Protein AF-A0A7F8PYE7-F1 (afdb_monomer)

Foldseek 3Di:
DLVVLVVDDLVNVVVVCVVQVPDVVSVLVVLLVVLVVLLVPLVDPPDDLVVLVVVVVSLVSVVVVLVSVVVVCVVPAPDPVRHPVVSVVSSVVSVVSSCPRPSNPLVPPDPVVSVVVVVD

pLDDT: mean 85.25, std 8.21, range [57.97, 96.75]

Structure (mmCIF, N/CA/C/O backbone):
data_AF-A0A7F8PYE7-F1
#
_entry.id   AF-A0A7F8PYE7-F1
#
loop_
_atom_site.group_PDB
_atom_site.id
_atom_site.type_symbol
_atom_site.label_atom_id
_atom_site.label_alt_id
_atom_site.label_comp_id
_atom_site.label_asym_id
_atom_site.label_entity_id
_atom_site.label_seq_id
_atom_site.pdbx_PDB_ins_code
_atom_site.Cartn_x
_atom_site.Cartn_y
_atom_site.Cartn_z
_atom_site.occupancy
_atom_site.B_iso_or_equiv
_atom_site.auth_seq_id
_atom_site.auth_comp_id
_atom_site.auth_asym_id
_atom_site.auth_atom_id
_atom_site.pdbx_PDB_model_num
ATOM 1 N N . MET A 1 1 ? -12.338 7.202 -6.443 1.00 57.97 1 MET A N 1
ATOM 2 C CA . MET A 1 1 ? -11.111 6.375 -6.380 1.00 57.97 1 MET A CA 1
ATOM 3 C C . MET A 1 1 ? -11.367 4.952 -5.882 1.00 57.97 1 MET A C 1
ATOM 5 O O . MET A 1 1 ? -11.207 4.023 -6.659 1.00 57.97 1 MET A O 1
ATOM 9 N N . THR A 1 2 ? -11.822 4.752 -4.637 1.00 60.84 2 THR A N 1
ATOM 10 C CA . THR A 1 2 ? -12.063 3.413 -4.051 1.00 60.84 2 THR A CA 1
ATOM 11 C C . THR A 1 2 ? -13.037 2.567 -4.873 1.00 60.84 2 THR A C 1
ATOM 13 O O . THR A 1 2 ? -12.825 1.373 -5.043 1.00 60.84 2 THR A O 1
ATOM 16 N N . ALA A 1 3 ? -14.069 3.197 -5.447 1.00 69.00 3 ALA A N 1
ATOM 17 C CA . ALA A 1 3 ? -15.007 2.536 -6.351 1.00 69.00 3 ALA A CA 1
ATOM 18 C C . ALA A 1 3 ? -14.334 2.003 -7.626 1.00 69.00 3 ALA A C 1
ATOM 20 O O . ALA A 1 3 ? -14.657 0.902 -8.041 1.00 69.00 3 ALA A O 1
ATOM 21 N N . ILE A 1 4 ? -13.376 2.737 -8.204 1.00 72.06 4 ILE A N 1
ATOM 22 C CA . ILE A 1 4 ? -12.639 2.310 -9.404 1.00 72.06 4 ILE A CA 1
ATOM 23 C C . ILE A 1 4 ? -11.698 1.159 -9.044 1.00 72.06 4 ILE A C 1
ATOM 25 O O . ILE A 1 4 ? -11.767 0.110 -9.667 1.00 72.06 4 ILE A O 1
ATOM 29 N N . LEU A 1 5 ? -10.902 1.299 -7.976 1.00 69.69 5 LEU A N 1
ATOM 30 C CA . LEU A 1 5 ? -10.003 0.238 -7.498 1.00 69.69 5 LEU A CA 1
ATOM 31 C C . LEU A 1 5 ? -10.745 -1.055 -7.149 1.00 69.69 5 LEU A C 1
ATOM 33 O O . LEU A 1 5 ? -10.227 -2.140 -7.375 1.00 69.69 5 LEU A O 1
ATOM 37 N N . ARG A 1 6 ? -11.974 -0.957 -6.628 1.00 72.56 6 ARG A N 1
ATOM 38 C CA . ARG A 1 6 ? -12.806 -2.132 -6.347 1.00 72.56 6 ARG A CA 1
ATOM 39 C C . ARG A 1 6 ? -13.207 -2.888 -7.617 1.00 72.56 6 ARG A C 1
ATOM 41 O O . ARG A 1 6 ? -13.393 -4.096 -7.544 1.00 72.56 6 ARG A O 1
ATOM 48 N N . GLN A 1 7 ? -13.360 -2.185 -8.737 1.00 76.00 7 GLN A N 1
ATOM 49 C CA . GLN A 1 7 ? -13.688 -2.774 -10.040 1.00 76.00 7 GLN A CA 1
ATOM 50 C C . GLN A 1 7 ? -12.439 -3.242 -10.801 1.00 76.00 7 GLN A C 1
ATOM 52 O O . GLN A 1 7 ? -12.563 -3.893 -11.834 1.00 76.00 7 GLN A O 1
ATOM 57 N N . MET A 1 8 ? -11.234 -2.919 -10.315 1.00 77.62 8 MET A N 1
ATOM 58 C CA . MET A 1 8 ? -10.000 -3.363 -10.951 1.00 77.62 8 MET A CA 1
ATOM 59 C C . MET A 1 8 ? -9.780 -4.855 -10.689 1.00 77.62 8 MET A C 1
ATOM 61 O O . MET A 1 8 ? -9.736 -5.331 -9.552 1.00 77.62 8 MET A O 1
ATOM 65 N N . GLU A 1 9 ? -9.593 -5.577 -11.783 1.00 75.62 9 GLU A N 1
ATOM 66 C CA . GLU A 1 9 ? -9.205 -6.986 -11.812 1.00 75.62 9 GLU A CA 1
ATOM 67 C C . GLU A 1 9 ? -7.805 -7.118 -12.399 1.00 75.62 9 GLU A C 1
ATOM 69 O O . GLU A 1 9 ? -7.283 -6.184 -13.005 1.00 75.62 9 GLU A O 1
ATOM 74 N N . ASP A 1 10 ? -7.194 -8.284 -12.241 1.00 74.69 10 ASP A N 1
ATOM 75 C CA . ASP A 1 10 ? -5.784 -8.508 -12.558 1.00 74.69 10 ASP A CA 1
ATOM 76 C C . ASP A 1 10 ? -5.467 -8.184 -14.034 1.00 74.69 10 ASP A C 1
ATOM 78 O O . ASP A 1 10 ? -4.439 -7.576 -14.346 1.00 74.69 10 ASP A O 1
ATOM 82 N N . TYR A 1 11 ? -6.402 -8.474 -14.948 1.00 78.25 11 TYR A N 1
ATOM 83 C CA . TYR A 1 11 ? -6.261 -8.127 -16.365 1.00 78.25 11 TYR A CA 1
ATOM 84 C C . TYR A 1 11 ? -6.285 -6.612 -16.623 1.00 78.25 11 TYR A C 1
ATOM 86 O O . TYR A 1 11 ? -5.618 -6.140 -17.546 1.00 78.25 11 TYR A O 1
ATOM 94 N N . HIS A 1 12 ? -7.015 -5.837 -15.815 1.00 80.31 12 HIS A N 1
ATOM 95 C CA . HIS A 1 12 ? -7.105 -4.386 -15.960 1.00 80.31 12 HIS A CA 1
ATOM 96 C C . HIS A 1 12 ? -5.761 -3.720 -15.664 1.00 80.31 12 HIS A C 1
ATOM 98 O O . HIS A 1 12 ? -5.352 -2.818 -16.393 1.00 80.31 12 HIS A O 1
ATOM 104 N N . TYR A 1 13 ? -5.037 -4.202 -14.648 1.00 72.62 13 TYR A N 1
ATOM 105 C CA . TYR A 1 13 ? -3.688 -3.721 -14.344 1.00 72.62 13 TYR A CA 1
ATOM 106 C C . TYR A 1 13 ? -2.732 -4.003 -15.505 1.00 72.62 13 TYR A C 1
ATOM 108 O O . TYR A 1 13 ? -2.055 -3.094 -15.984 1.00 72.62 13 TYR A O 1
ATOM 116 N N . ALA A 1 14 ? -2.730 -5.236 -16.021 1.00 75.31 14 ALA A N 1
ATOM 117 C CA . ALA A 1 14 ? -1.894 -5.615 -17.158 1.00 75.31 14 ALA A CA 1
ATOM 118 C C . ALA A 1 14 ? -2.201 -4.779 -18.415 1.00 75.31 14 ALA A C 1
ATOM 120 O O . ALA A 1 14 ? -1.282 -4.318 -19.097 1.00 75.31 14 ALA A O 1
ATOM 121 N N . HIS A 1 15 ? -3.486 -4.552 -18.704 1.00 80.62 15 HIS A N 1
ATOM 122 C CA . HIS A 1 15 ? -3.931 -3.767 -19.852 1.00 80.62 15 HIS A CA 1
ATOM 123 C C . HIS A 1 15 ? -3.555 -2.286 -19.733 1.00 80.62 15 HIS A C 1
ATOM 125 O O . HIS A 1 15 ? -3.078 -1.698 -20.703 1.00 80.62 15 HIS A O 1
ATOM 131 N N . LEU A 1 16 ? -3.708 -1.694 -18.547 1.00 73.38 16 LEU A N 1
ATOM 132 C CA . LEU A 1 16 ? -3.359 -0.298 -18.295 1.00 73.38 16 LEU A CA 1
ATOM 133 C C . LEU A 1 16 ? -1.857 -0.063 -18.504 1.00 73.38 16 LEU A C 1
ATOM 135 O O . LEU A 1 16 ? -1.470 0.844 -19.235 1.00 73.38 16 LEU A O 1
ATOM 139 N N . ILE A 1 17 ? -1.009 -0.956 -17.987 1.00 73.50 17 ILE A N 1
ATOM 140 C CA . ILE A 1 17 ? 0.442 -0.863 -18.192 1.00 73.50 17 ILE A CA 1
ATOM 141 C C . ILE A 1 17 ? 0.812 -1.076 -19.662 1.00 73.50 17 ILE A C 1
ATOM 143 O O . ILE A 1 17 ? 1.699 -0.405 -20.171 1.00 73.50 17 ILE A O 1
ATOM 147 N N . LYS A 1 18 ? 0.146 -1.997 -20.367 1.00 77.75 18 LYS A N 1
ATOM 148 C CA . LYS A 1 18 ? 0.399 -2.218 -21.799 1.00 77.75 18 LYS A CA 1
ATOM 149 C C . LYS A 1 18 ? 0.004 -1.006 -22.650 1.00 77.75 18 LYS A C 1
ATOM 151 O O . LYS A 1 18 ? 0.639 -0.746 -23.666 1.00 77.75 18 LYS A O 1
ATOM 156 N N . THR A 1 19 ? -1.047 -0.293 -22.253 1.00 75.06 19 THR A N 1
ATOM 157 C CA . THR A 1 19 ? -1.616 0.821 -23.026 1.00 75.06 19 THR A CA 1
ATOM 158 C C . THR A 1 19 ? -0.862 2.127 -22.785 1.00 75.06 19 THR A C 1
ATO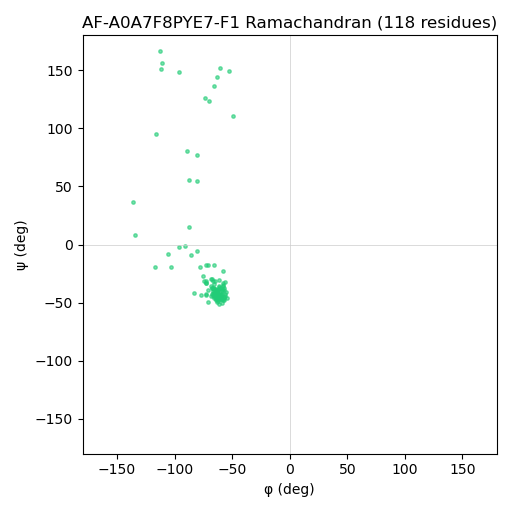M 160 O O . THR A 1 19 ? -0.588 2.854 -23.739 1.00 75.06 19 THR A O 1
ATOM 163 N N . PHE A 1 20 ? -0.491 2.405 -21.532 1.00 67.06 20 PHE A N 1
ATOM 164 C CA . PHE A 1 20 ? 0.159 3.658 -21.132 1.00 67.06 20 PHE A CA 1
ATOM 165 C C . PHE A 1 20 ? 1.671 3.529 -20.909 1.00 67.06 20 PHE A C 1
ATOM 167 O O . PHE A 1 20 ? 2.377 4.523 -20.984 1.00 67.06 20 PHE A O 1
ATOM 174 N N . GLY A 1 21 ? 2.195 2.321 -20.698 1.00 68.12 21 GLY A N 1
ATOM 175 C CA . GLY A 1 21 ? 3.619 2.060 -20.475 1.00 68.12 21 GLY A CA 1
ATOM 176 C C . GLY A 1 21 ? 4.410 1.849 -21.760 1.00 68.12 21 GLY A C 1
ATOM 177 O O . GLY A 1 21 ? 5.038 0.801 -21.922 1.00 68.12 21 GLY A O 1
ATOM 178 N N . LYS A 1 22 ? 4.355 2.809 -22.692 1.00 70.88 22 LYS A N 1
ATOM 179 C CA . LYS A 1 22 ? 5.196 2.766 -23.902 1.00 70.88 22 LYS A CA 1
ATOM 180 C C . LYS A 1 22 ? 6.665 2.976 -23.549 1.00 70.88 22 LYS A C 1
ATOM 182 O O . LYS A 1 22 ? 7.524 2.340 -24.158 1.00 70.88 22 LYS A O 1
ATOM 187 N N . MET A 1 23 ? 6.942 3.817 -22.553 1.00 79.81 23 MET A N 1
ATOM 188 C CA . MET A 1 23 ? 8.257 3.952 -21.938 1.00 79.81 23 MET A CA 1
ATOM 189 C C . MET A 1 23 ? 8.236 3.431 -20.498 1.00 79.81 23 MET A C 1
ATOM 191 O O . MET A 1 23 ? 7.214 3.460 -19.812 1.00 79.81 23 MET A O 1
ATOM 195 N N . ARG A 1 24 ? 9.389 2.943 -20.019 1.00 82.88 24 ARG A N 1
ATOM 196 C CA . ARG A 1 24 ? 9.558 2.505 -18.622 1.00 82.88 24 ARG A CA 1
ATOM 197 C C . ARG A 1 24 ? 9.226 3.638 -17.645 1.00 82.88 24 ARG A C 1
ATOM 199 O O . ARG A 1 24 ? 8.586 3.377 -16.633 1.00 82.88 24 ARG A O 1
ATOM 206 N N . THR A 1 25 ? 9.618 4.866 -17.985 1.00 85.31 25 THR A N 1
ATOM 207 C CA . THR A 1 25 ? 9.382 6.092 -17.208 1.00 85.31 25 THR A CA 1
ATOM 208 C C . THR A 1 25 ? 7.899 6.352 -16.971 1.00 85.31 25 THR A C 1
ATOM 210 O O . THR A 1 25 ? 7.514 6.585 -15.834 1.00 85.31 25 THR A O 1
ATOM 213 N N . ASP A 1 26 ? 7.049 6.170 -17.986 1.00 85.56 26 ASP A N 1
ATOM 214 C CA . ASP A 1 26 ? 5.599 6.388 -17.865 1.00 85.56 26 ASP A CA 1
ATOM 215 C C . ASP A 1 26 ? 4.976 5.470 -16.799 1.00 85.56 26 ASP A C 1
ATOM 217 O O . ASP A 1 26 ? 4.085 5.858 -16.043 1.00 85.56 26 ASP A O 1
ATOM 221 N N . VAL A 1 27 ? 5.466 4.227 -16.717 1.00 85.50 27 VAL A N 1
ATOM 222 C CA . VAL A 1 27 ? 5.013 3.249 -15.717 1.00 85.50 27 VAL A CA 1
ATOM 223 C C . VAL A 1 27 ? 5.507 3.623 -14.322 1.00 85.50 27 VAL A C 1
ATOM 225 O O . VAL A 1 27 ? 4.769 3.449 -13.351 1.00 85.50 27 VAL A O 1
ATOM 228 N N . VAL A 1 28 ? 6.742 4.122 -14.216 1.00 89.81 28 VAL A N 1
ATOM 229 C CA . VAL A 1 28 ? 7.316 4.595 -12.950 1.00 89.81 28 VAL A CA 1
ATOM 230 C C . VAL A 1 28 ? 6.517 5.790 -12.428 1.00 89.81 28 VAL A C 1
ATOM 232 O O . VAL A 1 28 ? 6.072 5.745 -11.282 1.00 89.81 28 VAL A O 1
ATOM 235 N N . ASP A 1 29 ? 6.263 6.798 -13.261 1.00 89.06 29 ASP A N 1
ATOM 236 C CA . ASP A 1 29 ? 5.529 8.009 -12.879 1.00 89.06 29 ASP A CA 1
ATOM 237 C C . ASP A 1 29 ? 4.100 7.681 -12.440 1.00 89.06 29 ASP A C 1
ATOM 239 O O . ASP A 1 29 ? 3.672 8.071 -11.352 1.00 89.06 29 ASP A O 1
ATOM 243 N N . PHE A 1 30 ? 3.395 6.852 -13.216 1.00 88.00 30 PHE A N 1
ATOM 244 C CA . PHE A 1 30 ? 2.059 6.385 -12.854 1.00 88.00 30 PHE A CA 1
ATOM 245 C C . PHE A 1 30 ? 2.032 5.689 -11.484 1.00 88.00 30 PHE A C 1
ATOM 247 O O . PHE A 1 30 ? 1.135 5.930 -10.667 1.00 88.00 30 PHE A O 1
ATOM 254 N N . LEU A 1 31 ? 3.004 4.812 -11.214 1.00 90.38 31 LEU A N 1
ATOM 255 C CA . LEU A 1 31 ? 3.085 4.112 -9.934 1.00 90.38 31 LEU A CA 1
ATOM 256 C C . LEU A 1 31 ? 3.403 5.062 -8.783 1.00 90.38 31 LEU A C 1
ATOM 258 O O . LEU A 1 31 ? 2.773 4.967 -7.731 1.00 90.38 31 LEU A O 1
ATOM 262 N N . MET A 1 32 ? 4.335 5.992 -8.984 1.00 91.94 32 MET A N 1
ATOM 263 C CA . MET A 1 32 ? 4.705 7.002 -7.995 1.00 91.94 32 MET A CA 1
ATOM 264 C C . MET A 1 32 ? 3.501 7.866 -7.606 1.00 91.94 32 MET A C 1
ATOM 266 O O . MET A 1 32 ? 3.185 7.986 -6.418 1.00 91.94 32 MET A O 1
ATOM 270 N N . GLU A 1 33 ? 2.771 8.401 -8.587 1.00 90.25 33 GLU A N 1
ATOM 271 C CA . GLU A 1 33 ? 1.550 9.183 -8.356 1.00 90.25 33 GLU A CA 1
ATOM 272 C C . GLU A 1 33 ? 0.475 8.360 -7.641 1.00 90.25 33 GLU A C 1
ATOM 274 O O . GLU A 1 33 ? -0.149 8.820 -6.678 1.00 90.25 33 GLU A O 1
ATOM 279 N N . THR A 1 34 ? 0.301 7.104 -8.057 1.00 89.06 34 THR A N 1
ATOM 280 C CA . THR A 1 34 ? -0.646 6.183 -7.427 1.00 89.06 34 THR A CA 1
ATOM 281 C C . THR A 1 34 ? -0.285 5.929 -5.963 1.00 89.06 34 THR A C 1
ATOM 283 O O . THR A 1 34 ? -1.168 5.966 -5.102 1.00 89.06 34 THR A O 1
ATOM 286 N N . PHE A 1 35 ? 0.995 5.720 -5.641 1.00 92.81 35 PHE A N 1
ATOM 287 C CA . PHE A 1 35 ? 1.447 5.501 -4.266 1.00 92.81 35 PHE A CA 1
ATOM 288 C C . PHE A 1 35 ? 1.240 6.734 -3.388 1.00 92.81 35 PHE A C 1
ATOM 290 O O . PHE A 1 35 ? 0.738 6.608 -2.270 1.00 92.81 35 PHE A O 1
ATOM 297 N N . ILE A 1 36 ? 1.559 7.929 -3.893 1.00 89.12 36 ILE A N 1
ATOM 298 C CA . ILE A 1 36 ? 1.322 9.195 -3.182 1.00 89.12 36 ILE A CA 1
ATOM 299 C C . ILE A 1 36 ? -0.169 9.365 -2.893 1.00 89.12 36 ILE A C 1
ATOM 301 O O . ILE A 1 36 ? -0.565 9.674 -1.766 1.00 89.12 36 ILE A O 1
ATOM 305 N N . MET A 1 37 ? -1.015 9.117 -3.890 1.00 89.12 37 MET A N 1
ATOM 306 C CA . MET A 1 37 ? -2.454 9.221 -3.719 1.00 89.12 37 MET A CA 1
ATOM 307 C C . MET A 1 37 ? -2.984 8.197 -2.701 1.00 89.12 37 MET A C 1
ATOM 309 O O . MET A 1 37 ? -3.808 8.553 -1.859 1.00 89.12 37 MET A O 1
ATOM 313 N N . PHE A 1 38 ? -2.492 6.954 -2.707 1.00 89.31 38 PHE A N 1
ATOM 314 C CA . PHE A 1 38 ? -2.852 5.961 -1.688 1.00 89.31 38 PHE A CA 1
ATOM 315 C C . PHE A 1 38 ? -2.423 6.409 -0.290 1.00 89.31 38 PHE A C 1
ATOM 317 O O . PHE A 1 38 ? -3.242 6.367 0.625 1.00 89.31 38 PHE A O 1
ATOM 324 N N . LYS A 1 39 ? -1.189 6.901 -0.121 1.00 88.88 39 LYS A N 1
ATOM 325 C CA . LYS A 1 39 ? -0.718 7.441 1.165 1.00 88.88 39 LYS A CA 1
ATOM 326 C C . LYS A 1 39 ? -1.625 8.565 1.670 1.00 88.88 39 LYS A C 1
ATOM 328 O O . LYS A 1 39 ? -1.976 8.574 2.845 1.00 88.88 39 LYS A O 1
ATOM 333 N N . ASN A 1 40 ? -2.057 9.467 0.789 1.00 86.75 40 ASN A N 1
ATOM 334 C CA . ASN A 1 40 ? -2.978 10.549 1.143 1.00 86.75 40 ASN A CA 1
ATOM 335 C C . ASN A 1 40 ? -4.361 10.038 1.574 1.00 86.75 40 ASN A C 1
ATOM 337 O O . ASN A 1 40 ? -4.952 10.598 2.494 1.00 86.75 40 ASN A O 1
ATOM 341 N N . LEU A 1 41 ? -4.877 8.990 0.924 1.00 84.25 41 LEU A N 1
ATOM 342 C CA . LEU A 1 41 ? -6.164 8.380 1.273 1.00 84.25 41 LEU A CA 1
ATOM 343 C C . LEU A 1 41 ? -6.102 7.567 2.570 1.00 84.25 41 LEU A C 1
ATOM 345 O O . LEU A 1 41 ? -7.090 7.517 3.291 1.00 84.25 41 LEU A O 1
ATOM 349 N N . ILE A 1 42 ? -4.967 6.932 2.860 1.00 86.38 42 ILE A N 1
ATOM 350 C CA . ILE A 1 42 ? -4.742 6.202 4.114 1.00 86.38 42 ILE A CA 1
ATOM 351 C C . ILE A 1 42 ? -4.563 7.190 5.273 1.00 86.38 42 ILE A C 1
ATOM 353 O O . ILE A 1 42 ? -5.144 7.009 6.335 1.00 86.38 42 ILE A O 1
ATOM 357 N N . GLY A 1 43 ? -3.798 8.267 5.065 1.00 79.25 43 GLY A N 1
ATOM 358 C CA . GLY A 1 43 ? -3.548 9.282 6.092 1.00 79.25 43 GLY A CA 1
ATOM 359 C C . GLY A 1 43 ? -4.756 10.167 6.416 1.00 79.25 43 GLY A C 1
ATOM 360 O O . GLY A 1 43 ? -4.773 10.820 7.455 1.00 79.25 43 GLY A O 1
ATOM 361 N N . LYS A 1 44 ? -5.773 10.203 5.547 1.00 77.12 44 LYS A N 1
ATOM 362 C CA . LYS A 1 44 ? -7.028 10.929 5.769 1.00 77.12 44 LYS A CA 1
ATOM 363 C C . LYS A 1 44 ? -8.173 9.924 5.823 1.00 77.12 44 LYS A C 1
ATOM 365 O O . LYS A 1 44 ? -8.708 9.559 4.779 1.00 77.12 44 LYS A O 1
ATOM 370 N N . ASN A 1 45 ? -8.547 9.495 7.030 1.00 73.00 45 ASN A N 1
ATOM 371 C CA . ASN A 1 45 ? -9.695 8.610 7.247 1.00 73.00 45 ASN A CA 1
ATOM 372 C C . ASN A 1 45 ? -10.929 9.148 6.499 1.00 73.00 45 ASN A C 1
ATOM 374 O O . ASN A 1 45 ? -11.466 10.199 6.844 1.00 73.00 45 ASN A O 1
ATOM 378 N N . VAL A 1 46 ? -11.350 8.438 5.445 1.00 80.19 46 VAL A N 1
ATOM 379 C CA . VAL A 1 46 ? -12.486 8.843 4.596 1.00 80.19 46 VAL A CA 1
ATOM 380 C C . VAL A 1 46 ? -13.810 8.648 5.333 1.00 80.19 46 VAL A C 1
ATOM 382 O O . VAL A 1 46 ? -14.750 9.415 5.131 1.00 80.19 46 VAL A O 1
ATOM 385 N N . TYR A 1 47 ? -13.878 7.630 6.191 1.00 84.88 47 TYR A N 1
ATOM 386 C CA . TYR A 1 47 ? -15.035 7.346 7.028 1.00 84.88 47 TYR A CA 1
ATOM 387 C C . TY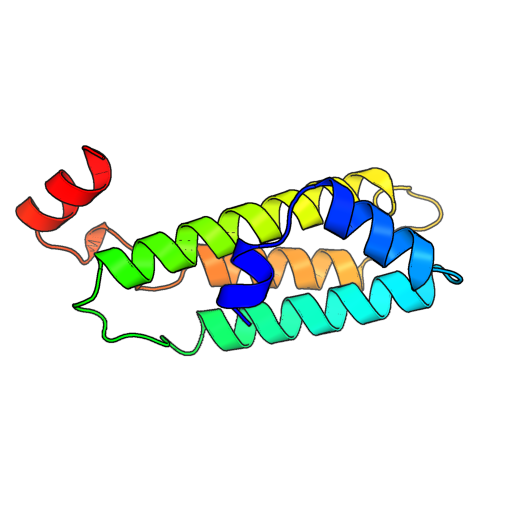R A 1 47 ? -14.721 7.612 8.505 1.00 84.88 47 TYR A C 1
ATOM 389 O O . TYR A 1 47 ? -13.562 7.517 8.919 1.00 84.88 47 TYR A O 1
ATOM 397 N N . PRO A 1 48 ? -15.753 7.882 9.321 1.00 84.81 48 PRO A N 1
ATOM 398 C CA . PRO A 1 48 ? -15.622 7.919 10.773 1.00 84.81 48 PRO A CA 1
ATOM 399 C C . PRO A 1 48 ? -14.986 6.641 11.352 1.00 84.81 48 PRO A C 1
ATOM 401 O O . PRO A 1 48 ? -15.155 5.540 10.820 1.00 84.81 48 PRO A O 1
ATOM 404 N N . PHE A 1 49 ? -14.259 6.764 12.466 1.00 81.00 49 PHE A N 1
ATOM 405 C CA . PHE A 1 49 ? -13.536 5.644 13.093 1.00 81.00 49 PHE A CA 1
ATOM 406 C C . PHE A 1 49 ? -14.461 4.500 13.560 1.00 81.00 49 PHE A C 1
ATOM 408 O O . PHE A 1 49 ? -14.096 3.321 13.555 1.00 81.00 49 PHE A O 1
ATOM 415 N N . ASP A 1 50 ? -15.690 4.824 13.948 1.00 80.88 50 ASP A N 1
ATOM 416 C CA . ASP A 1 50 ? -16.716 3.877 14.374 1.00 80.88 50 ASP A CA 1
ATOM 417 C C . ASP A 1 50 ? -17.314 3.064 13.210 1.00 80.88 50 ASP A C 1
ATOM 419 O O . ASP A 1 50 ? -17.832 1.966 13.440 1.00 80.88 50 ASP A O 1
ATOM 423 N N . TRP A 1 51 ? -17.143 3.504 11.956 1.00 88.12 51 TRP A N 1
ATOM 424 C CA . TRP A 1 51 ? -17.629 2.826 10.744 1.00 88.12 51 TRP A CA 1
ATOM 425 C C . TRP A 1 51 ? -16.713 1.682 10.302 1.00 88.12 51 TRP A C 1
ATOM 427 O O . TRP A 1 51 ? -16.247 1.586 9.167 1.00 88.12 51 TRP A O 1
ATOM 437 N N . VAL A 1 52 ? -16.464 0.758 11.21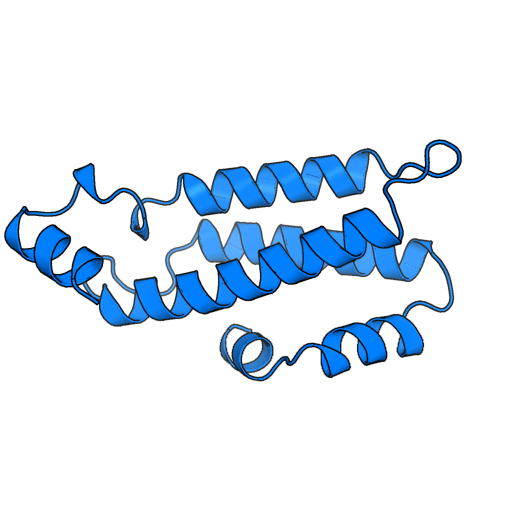9 1.00 83.19 52 VAL A N 1
ATOM 438 C CA . VAL A 1 52 ? -15.439 -0.281 11.068 1.00 83.19 52 VAL A CA 1
ATOM 439 C C . VAL A 1 52 ? -15.672 -1.208 9.897 1.00 83.19 52 VAL A C 1
ATOM 441 O O . VAL A 1 52 ? -14.716 -1.604 9.246 1.00 83.19 52 VAL A O 1
ATOM 444 N N . ILE A 1 53 ? -16.924 -1.537 9.584 1.00 85.38 53 ILE A N 1
ATOM 445 C CA . ILE A 1 53 ? -17.217 -2.378 8.419 1.00 85.38 53 ILE A CA 1
ATOM 446 C C . ILE A 1 53 ? -16.755 -1.675 7.136 1.00 85.38 53 ILE A C 1
ATOM 448 O O . ILE A 1 53 ? -16.114 -2.303 6.298 1.00 85.38 53 ILE A O 1
ATOM 452 N N . MET A 1 54 ? -17.022 -0.373 7.005 1.00 88.38 54 MET A N 1
ATOM 453 C CA . MET A 1 54 ? -16.612 0.413 5.839 1.00 88.38 54 MET A CA 1
ATOM 454 C C . MET A 1 54 ? -15.092 0.581 5.785 1.00 88.38 54 MET A C 1
ATOM 456 O O . MET A 1 54 ? -14.499 0.343 4.732 1.00 88.38 54 MET A O 1
ATOM 460 N N . ASN A 1 55 ? -14.463 0.889 6.923 1.00 87.50 55 ASN A N 1
ATOM 461 C CA . ASN A 1 55 ? -13.007 0.997 7.033 1.00 87.50 55 ASN A CA 1
ATOM 462 C C . ASN A 1 55 ? -12.313 -0.326 6.667 1.00 87.50 55 ASN A C 1
ATOM 464 O O . ASN A 1 55 ? -11.407 -0.339 5.840 1.00 87.50 55 ASN A O 1
ATOM 468 N N . MET A 1 56 ? -12.794 -1.465 7.174 1.00 87.38 56 MET A N 1
ATOM 469 C CA . MET A 1 56 ? -12.233 -2.782 6.846 1.00 87.38 56 MET A CA 1
ATOM 470 C C . MET A 1 56 ? -12.463 -3.172 5.380 1.00 87.38 56 MET A C 1
ATOM 472 O O . MET A 1 56 ? -11.573 -3.741 4.748 1.00 87.38 56 MET A O 1
ATOM 476 N N . ME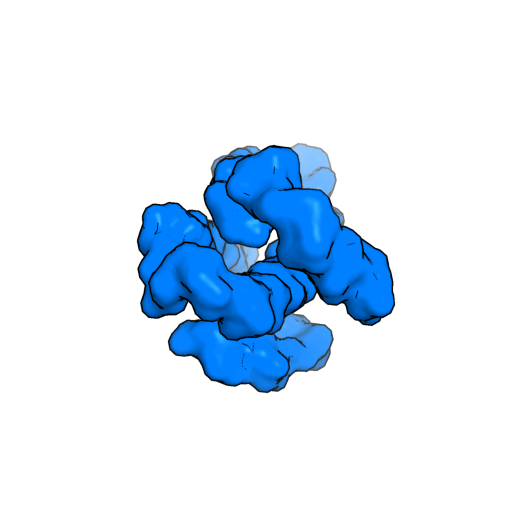T A 1 57 ? -13.623 -2.837 4.803 1.00 87.38 57 MET A N 1
ATOM 477 C CA . MET A 1 57 ? -13.887 -3.052 3.374 1.00 87.38 57 MET A CA 1
ATOM 478 C C . MET A 1 57 ? -12.938 -2.230 2.495 1.00 87.38 57 MET A C 1
ATOM 480 O O . MET A 1 57 ? -12.404 -2.750 1.516 1.00 87.38 57 MET A O 1
ATOM 484 N N . GLN A 1 58 ? -12.689 -0.969 2.852 1.00 87.69 58 GLN A N 1
ATOM 485 C CA . GLN A 1 58 ? -11.718 -0.123 2.163 1.00 87.69 58 GLN A CA 1
ATOM 486 C C . GLN A 1 58 ? -10.292 -0.672 2.310 1.00 87.69 58 GLN A C 1
ATOM 488 O O . GLN A 1 58 ? -9.589 -0.800 1.307 1.00 87.69 58 GLN A O 1
ATOM 493 N N . ASN A 1 59 ? -9.896 -1.073 3.520 1.00 90.06 59 ASN A N 1
ATOM 494 C CA . ASN A 1 59 ? -8.585 -1.663 3.785 1.00 90.06 59 ASN A CA 1
ATOM 495 C C . ASN A 1 59 ? -8.352 -2.934 2.968 1.00 90.06 59 ASN A C 1
ATOM 497 O O . ASN A 1 59 ? -7.267 -3.113 2.424 1.00 90.06 59 ASN A O 1
ATOM 501 N N . LYS A 1 60 ? -9.372 -3.782 2.792 1.00 89.88 60 LYS A N 1
ATOM 502 C CA . LYS A 1 60 ? -9.277 -4.971 1.933 1.00 89.88 60 LYS A CA 1
ATOM 503 C C . LYS A 1 60 ? -9.022 -4.612 0.464 1.00 89.88 60 LYS A C 1
ATOM 505 O O . LYS A 1 60 ? -8.220 -5.272 -0.194 1.00 89.88 60 LYS A O 1
ATOM 510 N N . VAL A 1 61 ? -9.677 -3.567 -0.049 1.00 89.88 61 VAL A N 1
ATOM 511 C CA . VAL A 1 61 ? -9.454 -3.077 -1.423 1.00 89.88 61 VAL A CA 1
ATOM 512 C C . VAL A 1 61 ? -8.043 -2.506 -1.574 1.00 89.88 61 VAL A C 1
ATOM 514 O O . VAL A 1 61 ? -7.360 -2.830 -2.545 1.00 89.88 61 VAL A O 1
ATOM 517 N N . PHE A 1 62 ? -7.578 -1.706 -0.610 1.00 90.88 62 PHE A N 1
ATOM 518 C CA . PHE A 1 62 ? -6.216 -1.172 -0.630 1.00 90.88 62 PHE A CA 1
ATOM 519 C C . PHE A 1 62 ? -5.161 -2.268 -0.536 1.00 90.88 62 PHE A C 1
ATOM 521 O O . PHE A 1 62 ? -4.245 -2.270 -1.350 1.00 90.88 62 PHE A O 1
ATOM 528 N N . LEU A 1 63 ? -5.321 -3.231 0.373 1.00 93.00 63 LEU A N 1
ATOM 529 C CA . LEU A 1 63 ? -4.406 -4.360 0.515 1.00 93.00 63 LEU A CA 1
ATOM 530 C C . LEU A 1 63 ? -4.279 -5.146 -0.794 1.00 93.00 63 LEU A C 1
ATOM 532 O O . LEU A 1 63 ? -3.169 -5.447 -1.225 1.00 93.00 63 LEU A O 1
ATOM 536 N N . ARG A 1 64 ? -5.406 -5.428 -1.464 1.00 91.94 64 ARG A N 1
ATOM 537 C CA . ARG A 1 64 ? -5.390 -6.100 -2.770 1.00 91.94 64 ARG A CA 1
ATOM 538 C C . ARG A 1 64 ? -4.578 -5.306 -3.796 1.00 91.94 64 ARG A C 1
ATOM 540 O O . ARG A 1 64 ? -3.738 -5.889 -4.471 1.00 91.94 64 ARG A O 1
ATOM 547 N N . ALA A 1 65 ? -4.812 -4.001 -3.908 1.00 89.69 65 ALA A N 1
ATOM 548 C CA . ALA A 1 65 ? -4.091 -3.159 -4.860 1.00 89.69 65 ALA A CA 1
ATOM 549 C C . ALA A 1 65 ? -2.591 -3.046 -4.525 1.00 89.69 65 ALA A C 1
ATOM 551 O O . ALA A 1 65 ? -1.765 -3.163 -5.425 1.00 89.69 65 ALA A O 1
ATOM 552 N N . ILE A 1 66 ? -2.229 -2.890 -3.246 1.00 93.50 66 ILE A N 1
ATOM 553 C CA . ILE A 1 66 ? -0.830 -2.853 -2.786 1.00 93.50 66 ILE A CA 1
ATOM 554 C C . ILE A 1 66 ? -0.111 -4.158 -3.153 1.00 93.50 66 ILE A C 1
ATOM 556 O O . ILE A 1 66 ? 0.976 -4.102 -3.722 1.00 93.50 66 ILE A O 1
ATOM 560 N N . ASN A 1 67 ? -0.736 -5.318 -2.923 1.00 93.00 67 ASN A N 1
ATOM 561 C CA . ASN A 1 67 ? -0.163 -6.615 -3.301 1.00 93.00 67 ASN A CA 1
ATOM 562 C C . ASN A 1 67 ? 0.024 -6.753 -4.821 1.00 93.00 67 ASN A C 1
ATOM 564 O O . ASN A 1 67 ? 1.074 -7.203 -5.270 1.00 93.00 67 ASN A O 1
ATOM 568 N N . GLN A 1 68 ? -0.944 -6.299 -5.625 1.00 90.00 68 GLN A N 1
ATOM 569 C CA . GLN A 1 68 ? -0.810 -6.295 -7.089 1.00 90.00 68 GLN A CA 1
ATOM 570 C C . GLN A 1 68 ? 0.352 -5.406 -7.562 1.00 90.00 68 GLN A C 1
ATOM 572 O O . GLN A 1 68 ? 1.090 -5.765 -8.483 1.00 90.00 68 GLN A O 1
ATOM 577 N N . TYR A 1 69 ? 0.563 -4.255 -6.918 1.00 90.69 69 TYR A N 1
ATOM 578 C CA . TYR A 1 69 ? 1.717 -3.409 -7.215 1.00 90.69 69 TYR A CA 1
ATOM 579 C C . TYR A 1 69 ? 3.033 -4.063 -6.796 1.00 90.69 69 TYR A C 1
ATOM 581 O O . TYR A 1 69 ? 3.995 -3.974 -7.554 1.00 90.69 69 TYR A O 1
ATOM 589 N N . ALA A 1 70 ? 3.071 -4.778 -5.669 1.00 94.06 70 ALA A N 1
ATOM 590 C CA . ALA A 1 70 ? 4.237 -5.556 -5.250 1.00 9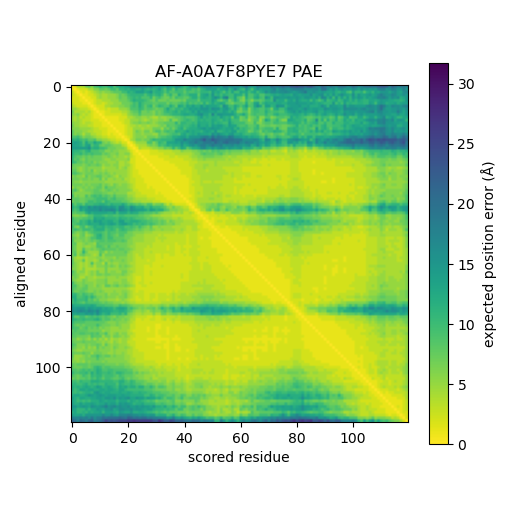4.06 70 ALA A CA 1
ATOM 591 C C . ALA A 1 70 ? 4.645 -6.582 -6.318 1.00 94.06 70 ALA A C 1
ATOM 593 O O . ALA A 1 70 ? 5.808 -6.645 -6.717 1.00 94.06 70 ALA A O 1
ATOM 594 N N . ASP A 1 71 ? 3.677 -7.339 -6.841 1.00 92.06 71 ASP A N 1
ATOM 595 C CA . ASP A 1 71 ? 3.913 -8.330 -7.893 1.00 92.06 71 ASP A CA 1
ATOM 596 C C . ASP A 1 71 ? 4.438 -7.688 -9.180 1.00 92.06 71 ASP A C 1
ATOM 598 O O . ASP A 1 71 ? 5.336 -8.229 -9.831 1.00 92.06 71 ASP A O 1
ATOM 602 N N . MET A 1 72 ? 3.910 -6.520 -9.554 1.00 88.62 72 MET A N 1
ATOM 603 C CA . MET A 1 72 ? 4.429 -5.772 -10.696 1.00 88.62 72 MET A CA 1
ATOM 604 C C . MET A 1 72 ? 5.861 -5.276 -10.454 1.00 88.62 72 MET A C 1
ATOM 606 O O . MET A 1 72 ? 6.699 -5.411 -11.350 1.00 88.62 72 MET A O 1
ATOM 610 N N . LEU A 1 73 ? 6.141 -4.707 -9.278 1.00 92.38 73 LEU A N 1
ATOM 611 C CA . LEU A 1 73 ? 7.471 -4.222 -8.906 1.00 92.38 73 LEU A CA 1
ATOM 612 C C . LEU A 1 73 ? 8.499 -5.351 -8.962 1.00 92.38 73 LEU A C 1
ATOM 614 O O . LEU A 1 73 ? 9.527 -5.207 -9.622 1.00 92.38 73 LEU A O 1
ATOM 618 N N . ASN A 1 74 ? 8.172 -6.509 -8.387 1.00 92.25 74 ASN A N 1
ATOM 619 C CA . ASN A 1 74 ? 9.008 -7.705 -8.448 1.00 92.25 74 ASN A CA 1
ATOM 620 C C . ASN A 1 74 ? 9.304 -8.131 -9.894 1.00 92.25 74 ASN A C 1
ATOM 622 O O . ASN A 1 74 ? 10.449 -8.408 -10.238 1.00 92.25 74 ASN A O 1
ATOM 626 N N . LYS A 1 75 ? 8.288 -8.152 -10.766 1.00 89.44 75 LYS A N 1
ATOM 627 C CA . LYS A 1 75 ? 8.438 -8.629 -12.153 1.00 89.44 75 LYS A CA 1
ATOM 628 C C . LYS A 1 75 ? 9.184 -7.659 -13.071 1.00 89.44 75 LYS A C 1
ATOM 630 O O . LYS A 1 75 ? 9.794 -8.106 -14.035 1.00 89.44 75 LYS A O 1
ATOM 635 N N . LYS A 1 76 ? 9.080 -6.345 -12.843 1.00 87.06 76 LYS A N 1
ATOM 636 C CA . LYS A 1 76 ? 9.545 -5.321 -13.804 1.00 87.06 76 LYS A CA 1
ATOM 637 C C . LYS A 1 76 ? 10.679 -4.432 -13.294 1.00 87.06 76 LYS A C 1
ATOM 639 O O . LYS A 1 76 ? 11.350 -3.789 -14.106 1.00 87.06 76 LYS A O 1
ATOM 644 N N . PHE A 1 77 ? 10.880 -4.371 -11.980 1.00 90.19 77 PHE A N 1
ATOM 645 C CA . PHE A 1 77 ? 11.698 -3.345 -11.330 1.00 90.19 77 PHE A CA 1
ATOM 646 C C . PHE A 1 77 ? 12.668 -3.899 -10.269 1.00 90.19 77 PHE A C 1
ATOM 648 O O . PHE A 1 77 ? 13.298 -3.107 -9.574 1.00 90.19 77 PHE A O 1
ATOM 655 N N . LEU A 1 78 ? 12.808 -5.226 -10.142 1.00 90.94 78 LEU A N 1
ATOM 656 C CA . LEU A 1 78 ? 13.752 -5.876 -9.213 1.00 90.94 78 LEU A CA 1
ATOM 657 C C . LEU A 1 78 ? 15.090 -6.281 -9.867 1.00 90.94 78 LEU A C 1
ATOM 659 O O . LEU A 1 78 ? 15.982 -6.784 -9.193 1.00 90.94 78 LEU A O 1
ATOM 663 N N . ASP A 1 79 ? 15.248 -6.063 -11.173 1.00 90.50 79 ASP A N 1
ATOM 664 C CA . ASP A 1 79 ? 16.499 -6.349 -11.880 1.00 90.50 79 ASP A CA 1
ATOM 665 C C . ASP A 1 79 ? 17.646 -5.435 -11.413 1.00 90.50 79 ASP A C 1
ATOM 667 O O . ASP A 1 79 ? 17.471 -4.222 -11.293 1.00 90.50 79 ASP A O 1
ATOM 671 N N . GLN A 1 80 ? 18.833 -6.011 -11.197 1.00 82.25 80 GLN A N 1
ATOM 672 C CA . GLN A 1 80 ? 19.993 -5.300 -10.650 1.00 82.25 80 GLN A CA 1
ATOM 673 C C . GLN A 1 80 ? 20.554 -4.248 -11.618 1.00 82.25 80 GLN A C 1
ATOM 675 O O . GLN A 1 80 ? 21.082 -3.233 -11.167 1.00 82.25 80 GLN A O 1
ATOM 680 N N . ALA A 1 81 ? 20.429 -4.455 -12.932 1.00 85.12 81 ALA A N 1
ATOM 681 C CA . ALA A 1 81 ? 20.939 -3.508 -13.922 1.00 85.12 81 ALA A CA 1
ATOM 682 C C . ALA A 1 81 ? 20.032 -2.277 -14.096 1.00 85.12 81 ALA A C 1
ATOM 684 O O . ALA A 1 81 ? 20.494 -1.247 -14.580 1.00 85.12 81 ALA A O 1
ATOM 685 N N . ASN A 1 82 ? 18.758 -2.360 -13.691 1.00 84.19 82 ASN A N 1
ATOM 686 C CA . ASN A 1 82 ? 17.756 -1.309 -13.900 1.00 84.19 82 ASN A CA 1
ATOM 687 C C . ASN A 1 82 ? 16.896 -1.064 -12.649 1.00 84.19 82 ASN A C 1
ATOM 689 O O . ASN A 1 82 ? 15.685 -0.848 -12.745 1.00 84.19 82 ASN A O 1
ATOM 693 N N . PHE A 1 83 ? 17.488 -1.153 -11.461 1.00 91.62 83 PHE A N 1
ATOM 694 C CA . PHE A 1 83 ? 16.739 -1.062 -10.212 1.00 91.62 83 PHE A CA 1
ATOM 695 C C . PHE A 1 83 ? 16.204 0.357 -9.954 1.00 91.62 83 PHE A C 1
ATOM 697 O O . PHE A 1 83 ? 16.968 1.316 -9.844 1.00 91.62 83 PHE A O 1
ATOM 704 N N . GLU A 1 84 ? 14.887 0.489 -9.782 1.00 93.12 84 GLU A N 1
ATOM 705 C CA . GLU A 1 84 ? 14.234 1.776 -9.500 1.00 93.12 84 GLU A CA 1
ATOM 706 C C . GLU A 1 84 ? 14.165 2.038 -7.989 1.00 93.12 84 GLU A C 1
ATOM 708 O O . GLU A 1 84 ? 13.136 1.823 -7.341 1.00 93.12 84 GLU A O 1
ATOM 713 N N . LEU A 1 85 ? 15.269 2.513 -7.406 1.00 93.50 85 LEU A N 1
ATOM 714 C CA . LEU A 1 85 ? 15.390 2.714 -5.955 1.00 93.50 85 LEU A CA 1
ATOM 715 C C . LEU A 1 85 ? 14.281 3.599 -5.369 1.00 93.50 85 LEU A C 1
ATOM 717 O O . LEU A 1 85 ? 13.692 3.262 -4.342 1.00 93.50 85 LEU A O 1
ATOM 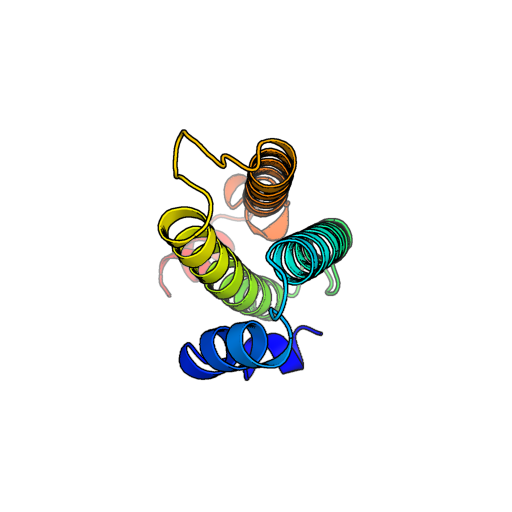721 N N . GLN A 1 86 ? 13.983 4.730 -6.012 1.00 94.06 86 GLN A N 1
ATOM 722 C CA . GLN A 1 86 ? 12.972 5.671 -5.520 1.00 94.06 86 GLN A CA 1
ATOM 723 C C . GLN A 1 86 ? 11.562 5.081 -5.568 1.00 94.06 86 GLN A C 1
ATOM 725 O O . GLN A 1 86 ? 10.770 5.300 -4.650 1.00 94.06 86 GLN A O 1
ATOM 730 N N . LEU A 1 87 ? 11.257 4.295 -6.599 1.00 94.62 87 LEU A N 1
ATOM 731 C CA . LEU A 1 87 ? 9.963 3.642 -6.743 1.00 94.62 87 LEU A CA 1
ATOM 732 C C . LEU A 1 87 ? 9.734 2.625 -5.617 1.00 94.62 87 LEU A C 1
ATOM 734 O O . LEU A 1 87 ? 8.699 2.657 -4.949 1.00 94.62 87 LEU A O 1
ATOM 738 N N . TRP A 1 88 ? 10.733 1.779 -5.352 1.00 96.25 88 TRP A N 1
ATOM 739 C CA . TRP A 1 88 ? 10.702 0.827 -4.242 1.00 96.25 88 TRP A CA 1
ATOM 740 C C . TRP A 1 88 ? 10.615 1.517 -2.882 1.00 96.25 88 TRP A C 1
ATOM 742 O O . TRP A 1 88 ? 9.820 1.108 -2.037 1.00 96.25 88 TRP A O 1
ATOM 752 N N . ASN A 1 89 ? 11.370 2.597 -2.676 1.00 95.94 89 ASN A N 1
ATOM 753 C CA . ASN A 1 89 ? 11.310 3.365 -1.436 1.00 95.94 89 ASN A CA 1
ATOM 754 C C . ASN A 1 89 ? 9.895 3.922 -1.180 1.00 95.94 89 ASN A C 1
ATOM 756 O O . ASN A 1 89 ? 9.340 3.784 -0.088 1.00 95.94 89 ASN A O 1
ATOM 760 N N . ASN A 1 90 ? 9.253 4.480 -2.211 1.00 95.94 90 ASN A N 1
ATOM 761 C CA . ASN A 1 90 ? 7.880 4.974 -2.098 1.00 95.94 90 ASN A CA 1
ATOM 762 C C . ASN A 1 90 ? 6.863 3.857 -1.843 1.00 95.94 90 ASN A C 1
ATOM 764 O O . ASN A 1 90 ? 5.945 4.050 -1.042 1.00 95.94 90 ASN A O 1
ATOM 768 N N . TYR A 1 91 ? 7.051 2.686 -2.454 1.00 96.75 91 TYR A N 1
ATOM 769 C CA . TYR A 1 91 ? 6.244 1.505 -2.159 1.00 96.75 91 TYR A CA 1
ATOM 770 C C . TYR A 1 91 ? 6.365 1.082 -0.686 1.00 96.75 91 TYR A C 1
ATOM 772 O O . TYR A 1 91 ? 5.349 0.879 -0.022 1.00 96.75 91 TYR A O 1
ATOM 780 N N . PHE A 1 92 ? 7.580 1.014 -0.132 1.00 96.75 92 PHE A N 1
ATOM 781 C CA . PHE A 1 92 ? 7.767 0.658 1.278 1.00 96.75 92 PHE A CA 1
ATOM 782 C C . PHE A 1 92 ? 7.167 1.701 2.223 1.00 96.75 92 PHE A C 1
ATOM 784 O O . PHE A 1 92 ? 6.496 1.335 3.186 1.00 96.75 92 PHE A O 1
ATOM 791 N N . HIS A 1 93 ? 7.313 2.994 1.928 1.00 95.06 93 HIS A N 1
ATOM 792 C CA . HIS A 1 93 ? 6.637 4.037 2.699 1.00 95.06 93 HIS A CA 1
ATOM 793 C C . HIS A 1 93 ? 5.108 3.928 2.641 1.00 95.06 93 HIS A C 1
ATOM 795 O O . HIS A 1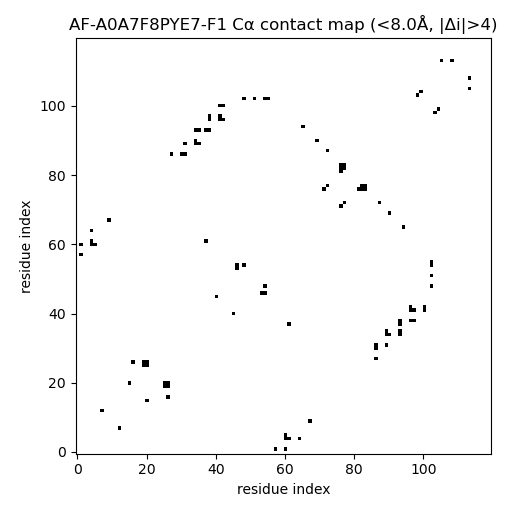 93 ? 4.445 4.203 3.642 1.00 95.06 93 HIS A O 1
ATOM 801 N N . LEU A 1 94 ? 4.540 3.537 1.497 1.00 96.06 94 LEU A N 1
ATOM 802 C CA . LEU A 1 94 ? 3.113 3.243 1.381 1.00 96.06 94 LEU A CA 1
ATOM 803 C C . LEU A 1 94 ? 2.722 2.034 2.240 1.00 96.06 94 LEU A C 1
ATOM 805 O O . LEU A 1 94 ? 1.742 2.115 2.976 1.00 96.06 94 LEU A O 1
ATOM 809 N N . ALA A 1 95 ? 3.484 0.941 2.176 1.00 96.12 95 ALA A N 1
ATOM 810 C CA . ALA A 1 95 ? 3.217 -0.262 2.960 1.00 96.12 95 ALA A CA 1
ATOM 811 C C . ALA A 1 95 ? 3.259 0.024 4.469 1.00 96.12 95 ALA A C 1
ATOM 813 O O . ALA A 1 95 ? 2.350 -0.374 5.193 1.00 96.12 95 ALA A O 1
ATOM 814 N N . VAL A 1 96 ? 4.258 0.783 4.932 1.00 95.44 96 VAL A N 1
ATOM 815 C CA . VAL A 1 96 ? 4.351 1.215 6.333 1.00 95.44 96 VAL A CA 1
ATOM 816 C C . VAL A 1 96 ? 3.145 2.067 6.714 1.00 95.44 96 VAL A C 1
ATOM 818 O O . VAL A 1 96 ? 2.477 1.740 7.687 1.00 95.44 96 VAL A O 1
ATOM 821 N N . ALA A 1 97 ? 2.812 3.099 5.931 1.00 94.25 97 ALA A N 1
ATOM 822 C CA . ALA A 1 97 ? 1.654 3.951 6.210 1.00 94.25 97 ALA A CA 1
ATOM 823 C C . ALA A 1 97 ? 0.338 3.157 6.259 1.00 94.25 97 ALA A C 1
ATOM 825 O O . ALA A 1 97 ? -0.516 3.426 7.100 1.00 94.25 97 ALA A O 1
ATOM 826 N N . PHE A 1 98 ? 0.175 2.166 5.377 1.00 94.44 98 PHE A N 1
ATOM 827 C CA . PHE A 1 98 ? -0.982 1.278 5.385 1.00 94.44 98 PHE A CA 1
ATOM 828 C C . PHE A 1 98 ? -1.039 0.419 6.648 1.00 94.44 98 PHE A C 1
ATOM 830 O O . PHE A 1 98 ? -2.109 0.293 7.231 1.00 94.44 98 PHE A O 1
ATOM 837 N N . LEU A 1 99 ? 0.080 -0.173 7.071 1.00 93.12 99 LEU A N 1
ATOM 838 C CA . LEU A 1 99 ? 0.126 -1.071 8.227 1.00 93.12 99 LEU A CA 1
ATOM 839 C C . LEU A 1 99 ? -0.018 -0.339 9.563 1.00 93.12 99 LEU A C 1
ATOM 841 O O . LEU A 1 99 ? -0.572 -0.914 10.494 1.00 93.12 99 LEU A O 1
ATOM 845 N N . THR A 1 100 ? 0.459 0.903 9.668 1.00 91.62 100 THR A N 1
ATOM 846 C CA . THR A 1 100 ? 0.447 1.679 10.921 1.00 91.62 100 THR A CA 1
ATOM 847 C C . THR A 1 100 ? -0.801 2.540 11.104 1.00 91.62 100 THR A C 1
ATOM 849 O O . THR A 1 100 ? -0.939 3.209 12.126 1.00 91.62 100 THR A O 1
ATOM 852 N N . GLN A 1 101 ? -1.734 2.536 10.147 1.00 89.75 101 GLN A N 1
ATOM 853 C CA . GLN A 1 101 ? -2.971 3.306 10.266 1.00 89.75 101 GLN A CA 1
ATOM 854 C C . GLN A 1 101 ? -3.832 2.825 11.448 1.00 89.75 101 GLN A C 1
ATOM 856 O O . GLN A 1 101 ? -3.946 1.624 11.715 1.00 89.75 101 GLN A O 1
ATOM 861 N N . GLU A 1 102 ? -4.510 3.759 12.115 1.00 86.88 102 GLU A N 1
ATOM 862 C CA . GLU A 1 102 ? -5.304 3.492 13.324 1.00 86.88 102 GLU A CA 1
ATOM 863 C C . GLU A 1 102 ? -6.411 2.453 13.113 1.00 86.88 102 GLU A C 1
ATOM 865 O O . GLU A 1 102 ? -6.718 1.674 14.014 1.00 86.88 102 GLU A O 1
ATOM 870 N N . SER A 1 103 ? -6.995 2.405 11.911 1.00 85.50 103 SER A N 1
ATOM 871 C CA . SER A 1 103 ? -8.096 1.491 11.582 1.00 85.50 103 SER A CA 1
ATOM 872 C C . SER A 1 103 ? -7.697 0.007 11.609 1.00 85.50 103 SER A C 1
ATOM 874 O O . SER A 1 103 ? -8.578 -0.850 11.697 1.00 85.50 103 SER A O 1
ATOM 876 N N . LEU A 1 104 ? -6.392 -0.292 11.562 1.00 88.38 104 LEU A N 1
ATOM 877 C CA . LEU A 1 104 ? -5.829 -1.644 11.629 1.00 88.38 104 LEU A CA 1
ATOM 878 C C . LEU A 1 104 ? -5.175 -1.976 12.979 1.00 88.38 104 LEU A C 1
ATOM 880 O O . LEU A 1 104 ? -4.865 -3.142 13.214 1.00 88.38 104 LEU A O 1
ATOM 884 N N . GLN A 1 105 ? -5.017 -1.000 13.879 1.00 89.94 105 GLN A N 1
ATOM 885 C CA . GLN A 1 105 ? -4.432 -1.214 15.207 1.00 89.94 105 GLN A CA 1
ATOM 886 C C . GLN A 1 105 ? -5.484 -1.802 16.157 1.00 89.94 105 GLN A C 1
ATOM 888 O O . GLN A 1 105 ? -6.105 -1.098 16.959 1.00 89.94 105 GLN A O 1
ATOM 893 N N . LEU A 1 106 ? -5.750 -3.105 16.015 1.00 84.62 106 LEU A N 1
ATOM 894 C CA . LEU A 1 106 ? -6.804 -3.834 16.732 1.00 84.62 106 LEU A CA 1
ATOM 895 C C . LEU A 1 106 ? -6.667 -3.766 18.261 1.00 84.62 106 LEU A C 1
ATOM 897 O O . LEU A 1 106 ? -7.659 -3.941 18.977 1.00 84.62 106 LEU A O 1
ATOM 901 N N . GLU A 1 107 ? -5.467 -3.516 18.773 1.00 85.88 107 GLU A N 1
ATOM 902 C CA . GLU A 1 107 ? -5.165 -3.270 20.182 1.00 85.88 107 GLU A CA 1
ATOM 903 C C . GLU A 1 107 ? -5.979 -2.107 20.767 1.00 85.88 107 GLU A C 1
ATOM 905 O O . GLU A 1 107 ? -6.420 -2.199 21.912 1.00 85.88 107 GLU A O 1
ATOM 910 N N . ASN A 1 108 ? -6.305 -1.097 19.955 1.00 85.31 108 ASN A N 1
ATOM 911 C CA . ASN A 1 108 ? -7.082 0.079 20.360 1.00 85.31 108 ASN A CA 1
ATOM 912 C C . ASN A 1 108 ? -8.601 -0.179 20.389 1.00 85.31 108 ASN A C 1
ATOM 914 O O . ASN A 1 108 ? -9.389 0.680 20.786 1.00 85.31 108 ASN A O 1
ATOM 918 N N . PHE A 1 109 ? -9.042 -1.360 19.953 1.00 85.44 109 PHE A N 1
ATOM 919 C CA . PHE A 1 109 ? -10.449 -1.743 19.897 1.00 85.44 109 PHE A CA 1
ATOM 920 C C . PHE A 1 109 ? -10.839 -2.544 21.140 1.00 85.44 109 PHE A C 1
ATOM 922 O O . PHE A 1 109 ? -10.050 -3.326 21.669 1.00 85.44 109 PHE A O 1
ATOM 929 N N . SER A 1 110 ? -12.099 -2.414 21.569 1.00 86.94 110 SER A N 1
ATOM 930 C CA . SER A 1 110 ? -12.639 -3.239 22.654 1.00 86.94 110 SER A CA 1
ATOM 931 C C . SER A 1 110 ? -12.610 -4.730 22.300 1.00 86.94 110 SER A C 1
ATOM 933 O O . SER A 1 110 ? -12.747 -5.106 21.132 1.00 86.94 110 SER A O 1
ATOM 935 N N . SER A 1 111 ? -12.502 -5.599 23.309 1.00 86.56 111 SER A N 1
ATOM 936 C CA . SER A 1 111 ? -12.403 -7.055 23.116 1.00 86.56 111 SER A CA 1
ATOM 937 C C . SER A 1 111 ? -13.560 -7.628 22.290 1.00 86.56 111 SER A C 1
ATOM 939 O O . SER A 1 111 ? -13.339 -8.431 21.386 1.00 86.56 111 SER A O 1
ATOM 941 N N . ALA A 1 112 ? -14.790 -7.157 22.529 1.00 85.06 112 ALA A N 1
ATOM 942 C CA . ALA A 1 112 ? -15.968 -7.571 21.764 1.00 85.06 112 ALA A CA 1
ATOM 943 C C . ALA A 1 112 ? -15.876 -7.171 20.280 1.00 85.06 112 ALA A C 1
ATOM 945 O O . ALA A 1 112 ? -16.264 -7.932 19.393 1.00 85.06 112 ALA A O 1
ATOM 946 N N . LYS A 1 113 ? -15.347 -5.975 20.001 1.00 80.69 113 LYS A N 1
ATOM 947 C CA . LYS A 1 113 ? -15.189 -5.445 18.644 1.00 80.69 113 LYS A CA 1
ATOM 948 C C . LYS A 1 113 ? -14.061 -6.164 17.902 1.00 80.69 113 LYS A C 1
ATOM 950 O O . LYS A 1 113 ? -14.263 -6.574 16.765 1.00 80.69 113 LYS A O 1
ATOM 955 N N . ARG A 1 114 ? -12.930 -6.411 18.573 1.00 85.56 114 ARG A N 1
ATOM 956 C CA . ARG A 1 114 ? -11.808 -7.209 18.055 1.00 85.56 114 ARG A CA 1
ATOM 957 C C . ARG A 1 114 ? -12.234 -8.636 17.708 1.00 85.56 114 ARG A C 1
ATOM 959 O O . ARG A 1 114 ? -11.964 -9.089 16.601 1.00 85.56 114 ARG A O 1
ATOM 966 N N . GLY A 1 115 ? -12.964 -9.306 18.603 1.00 82.88 115 GLY A N 1
ATOM 967 C CA . GLY A 1 115 ? -13.472 -10.661 18.362 1.00 82.88 115 GLY A CA 1
ATOM 968 C C . GLY A 1 115 ? -14.369 -10.749 17.123 1.00 82.88 115 GLY A C 1
ATOM 969 O O . GLY A 1 115 ? -14.237 -11.671 16.329 1.00 82.88 115 GLY A O 1
ATOM 970 N N . LYS A 1 116 ? -15.227 -9.747 16.887 1.00 83.12 116 LYS A N 1
ATOM 971 C CA . LYS A 1 116 ? -16.062 -9.690 15.673 1.00 83.12 116 LYS A CA 1
ATOM 972 C C . LYS A 1 116 ? -15.273 -9.467 14.380 1.00 83.12 116 LYS A C 1
ATOM 974 O O . LYS A 1 116 ? -15.745 -9.884 13.327 1.00 83.12 116 LYS A O 1
ATOM 979 N N . ILE A 1 117 ? -14.138 -8.772 14.443 1.00 82.06 117 ILE A N 1
ATOM 980 C CA . ILE A 1 117 ? -13.289 -8.511 13.274 1.00 82.06 117 ILE A CA 1
ATOM 981 C C . ILE A 1 117 ? -12.478 -9.759 12.910 1.00 82.06 117 ILE A C 1
ATOM 983 O O . ILE A 1 117 ? -12.397 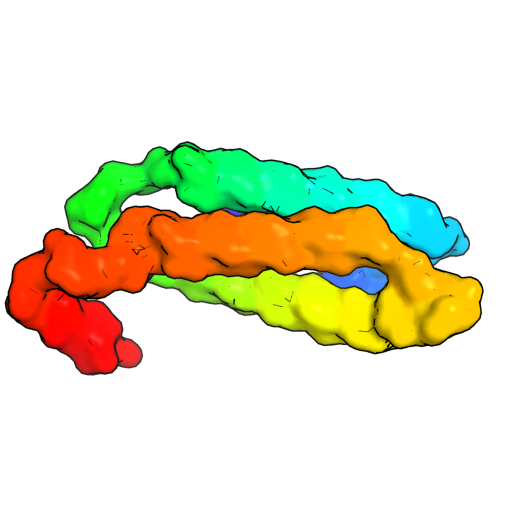-10.085 11.734 1.00 82.06 117 ILE A O 1
ATOM 987 N N . LEU A 1 118 ? -11.910 -10.452 13.903 1.00 82.62 118 LEU A N 1
ATOM 988 C CA . LEU A 1 118 ? -11.058 -11.630 13.686 1.00 82.62 118 LEU A CA 1
ATOM 989 C C . LEU A 1 118 ? -11.839 -12.895 13.308 1.00 82.62 118 LEU A C 1
ATOM 991 O O . LEU A 1 118 ? -11.296 -13.767 12.643 1.00 82.62 118 LEU A O 1
ATOM 995 N N . ASN A 1 119 ? -13.103 -12.999 13.722 1.00 79.00 119 ASN A N 1
ATOM 996 C CA . ASN A 1 119 ? -13.951 -14.163 13.442 1.00 79.00 119 ASN A CA 1
ATOM 997 C C . ASN A 1 119 ? -14.706 -14.064 12.096 1.00 79.00 119 ASN A C 1
ATOM 999 O O . ASN A 1 119 ? -15.685 -14.785 11.897 1.00 79.00 119 ASN A O 1
ATOM 1003 N N . LYS A 1 120 ? -14.308 -13.148 11.205 1.00 58.59 120 LYS A N 1
ATOM 1004 C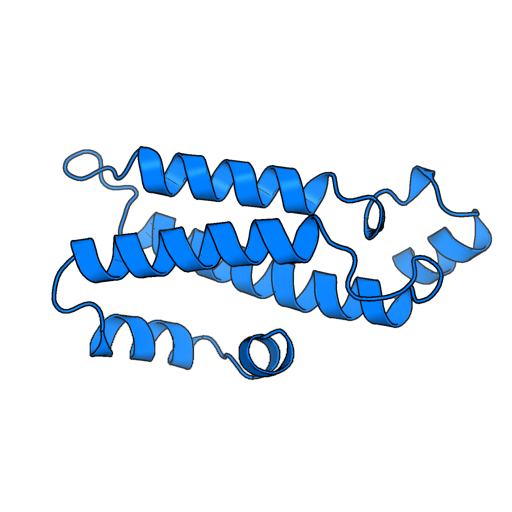 CA . LYS A 1 120 ? -14.845 -12.976 9.845 1.00 58.59 120 LYS A CA 1
ATOM 1005 C C . LYS A 1 120 ? -13.787 -13.301 8.803 1.00 58.59 120 LYS A C 1
ATOM 1007 O O . LYS A 1 120 ? -14.191 -13.829 7.746 1.00 58.59 120 LYS A O 1
#

Solvent-accessible surface area (backbone atoms only — not comparable to full-atom values): 7073 Å² total; per-residue (Å²): 108,72,72,57,60,65,71,57,47,77,66,54,56,56,49,49,46,66,72,61,35,84,44,73,63,51,46,50,52,53,48,51,54,50,40,53,51,48,44,53,53,60,76,43,71,87,61,64,84,86,44,47,70,61,53,52,54,48,49,53,48,50,51,52,52,53,52,55,48,50,55,50,41,61,75,74,38,62,48,85,92,64,54,48,63,68,60,54,51,47,50,51,54,32,52,50,52,60,65,69,29,73,96,65,46,58,84,83,45,56,70,74,58,38,52,61,60,74,77,107

InterPro domains:
  IPR026791 Dedicator of cytokinesis [PTHR45653] (1-120)
  IPR056372 Dedicator of cytokinesis, TPR repeats region [PF23554] (1-120)

Nearest PDB structures (foldseek):
  8xm7-assembly1_B  TM=8.679E-01  e=1.107E-08  Homo sapiens
  6tgc-assembly1_D  TM=8.835E-01  e=4.768E-06  Homo sapiens

Sequence (120 aa):
MTAILRQMEDYHYAHLIKTFGKMRTDVVDFLMETFIMFKNLIGKNVYPFDWVIMNMMQNKVFLRAINQYADMLNKKFLDQANFELQLWNNYFHLAVAFLTQESLQLENFSSAKRGKILNK

Mean predicted aligned error: 6.18 Å

Organism: Leptonychotes weddellii (NCBI:txid9713)

Secondary structure (DSSP, 8-state):
-HHHHHH--HHHHHHHHHHH-SSHHHHHHHHHHHHHHHHHHHHS-SS-TT-HHHHHHHHHHHHHHHHHHHHHHHHHH--GGG--HHHHHHHHHHHHHHHTSGGG-GGGS-HHHHHHHHT-

Radius of gyration: 16.15 Å; Cα contacts (8 Å, |Δi|>4): 55; chains: 1; bounding box: 39×25×47 Å